Protein 2WZ9 (pdb70)

CATH classification: 3.40.30.10

Structure (mmCIF, N/CA/C/O backbone):
data_2WZ9
#
_entry.id   2WZ9
#
_cell.length_a   42.630
_cell.length_b   52.060
_cell.length_c   58.600
_cell.angle_alpha   90.00
_cell.angle_beta   90.00
_cell.angle_gamma   90.00
#
_symmetry.space_group_name_H-M   'P 21 21 21'
#
loop_
_entity.id
_entity.type
_entity.pdbx_description
1 polymer GLUTAREDOXIN-3
2 water water
#
loop_
_atom_site.group_PDB
_atom_site.id
_atom_site.type_symbol
_atom_site.label_atom_id
_atom_site.label_alt_id
_atom_site.label_comp_id
_atom_site.label_asym_id
_atom_site.label_entity_id
_atom_site.label_seq_id
_atom_site.pdbx_PDB_ins_code
_atom_site.Cartn_x
_atom_site.Cartn_y
_atom_site.Cartn_z
_atom_site.occupancy
_atom_site.B_iso_or_equiv
_atom_site.auth_seq_id
_atom_site.auth_comp_id
_atom_site.auth_asym_id
_atom_site.auth_atom_id
_atom_site.pdbx_PDB_model_num
ATOM 1 N N . ALA A 1 12 ? 34.802 31.697 13.375 1.00 56.68 11 ALA A N 1
ATOM 2 C CA . ALA A 1 12 ? 34.402 31.068 12.086 1.00 56.24 11 ALA A CA 1
ATOM 3 C C . ALA A 1 12 ? 35.464 31.371 11.023 1.00 56.01 11 ALA A C 1
ATOM 4 O O . ALA A 1 12 ? 35.144 31.552 9.834 1.00 50.87 11 ALA A O 1
ATOM 6 N N . ALA A 1 13 ? 36.728 31.402 11.469 1.00 53.52 12 ALA A N 1
ATOM 7 C CA 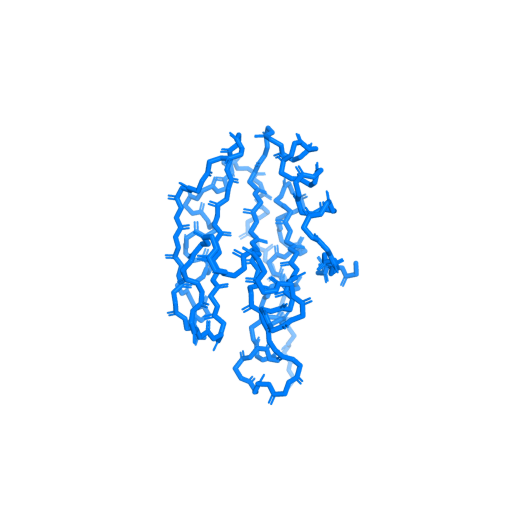. ALA A 1 13 ? 37.820 32.094 10.762 1.00 44.91 12 ALA A CA 1
ATOM 8 C C . ALA A 1 13 ? 37.593 33.601 10.901 1.00 41.90 12 ALA A C 1
ATOM 9 O O . ALA A 1 13 ? 38.447 34.320 11.443 1.00 38.81 12 ALA A O 1
ATOM 11 N N . VAL A 1 14 ? 36.429 34.058 10.420 1.00 31.10 13 VAL A N 1
ATOM 12 C CA . VAL A 1 14 ? 36.057 35.464 10.478 1.00 22.39 13 VAL A CA 1
ATOM 13 C C . VAL A 1 14 ? 34.741 35.720 11.290 1.00 19.23 13 VAL A C 1
ATOM 14 O O . VAL A 1 14 ? 33.652 35.845 10.730 1.00 23.05 13 VAL A O 1
ATOM 18 N N . GLU A 1 15 ? 34.908 35.882 12.603 1.00 20.75 14 GLU A N 1
ATOM 19 C CA . GLU A 1 15 ? 33.780 36.078 13.529 1.00 20.41 14 GLU A CA 1
ATOM 20 C C . GLU A 1 15 ? 33.081 37.388 13.171 1.00 15.69 14 GLU A C 1
ATOM 21 O O . GLU A 1 15 ? 33.718 38.316 12.701 1.00 16.76 14 GLU A O 1
ATOM 24 N N . GLU A 1 16 ? 31.780 37.445 13.411 1.00 13.31 15 GLU A N 1
ATOM 25 C CA . GLU A 1 16 ? 31.014 38.634 13.164 1.00 12.17 15 GLU A CA 1
ATOM 26 C C . GLU A 1 16 ? 30.734 39.331 14.505 1.00 15.66 15 GLU A C 1
ATOM 27 O O . GLU A 1 16 ? 30.409 38.678 15.517 1.00 22.05 15 GLU A O 1
ATOM 33 N N . VAL A 1 17 ? 30.891 40.639 14.505 1.00 12.12 16 VAL A N 1
ATOM 34 C CA . VAL A 1 17 ? 30.625 41.542 15.613 1.00 13.99 16 VAL A CA 1
ATOM 35 C C . VAL A 1 17 ? 29.263 42.183 15.343 1.00 14.86 16 VAL A C 1
ATOM 36 O O . VAL A 1 17 ? 29.087 42.807 14.311 1.00 15.37 16 VAL A O 1
ATOM 40 N N . GLY A 1 18 ? 28.308 42.029 16.257 1.00 19.04 17 GLY A N 1
ATOM 41 C CA . GLY A 1 18 ? 26.926 42.420 15.973 1.00 19.60 17 GLY A CA 1
ATOM 42 C C . GLY A 1 18 ? 26.388 43.670 16.626 1.00 19.65 17 GLY A C 1
ATOM 43 O O . GLY A 1 18 ? 25.216 44.012 16.446 1.00 21.33 17 GLY A O 1
ATOM 44 N N . SER A 1 19 ? 27.204 44.349 17.418 1.00 17.34 18 SER A N 1
ATOM 45 C CA . SER A 1 19 ? 26.747 45.532 18.128 1.00 18.09 18 SER A CA 1
ATOM 46 C C . SER A 1 19 ? 27.921 46.390 18.533 1.00 17.26 18 SER A C 1
ATOM 47 O O . SER A 1 19 ? 29.065 45.909 18.554 1.00 19.09 18 SER A O 1
ATOM 50 N N . ALA A 1 20 ? 27.645 47.656 18.824 1.00 15.44 19 ALA A N 1
ATOM 51 C CA . ALA A 1 20 ? 28.646 48.596 19.343 1.00 15.14 19 ALA A CA 1
ATOM 52 C C . ALA A 1 20 ? 29.253 48.061 20.622 1.00 16.94 19 ALA A C 1
ATOM 53 O O . ALA A 1 20 ? 30.465 48.097 20.826 1.00 16.06 19 ALA A O 1
ATOM 55 N N . GLY A 1 21 ? 28.402 47.519 21.493 1.00 18.50 20 GLY A N 1
ATOM 56 C CA . GLY A 1 21 ? 28.909 46.951 22.734 1.00 18.35 20 GLY A CA 1
ATOM 57 C C . GLY A 1 21 ? 29.917 45.818 22.574 1.00 14.88 20 GLY A C 1
ATOM 58 O O . GLY A 1 21 ? 30.937 45.776 23.266 1.00 19.01 20 GLY A O 1
ATOM 59 N N . GLN A 1 22 ? 29.604 44.880 21.697 1.00 14.88 21 GLN A N 1
ATOM 60 C CA . GLN A 1 22 ? 30.499 43.780 21.381 1.00 16.50 21 GLN A CA 1
ATOM 61 C C . GLN A 1 22 ? 31.784 44.336 20.763 1.00 15.20 21 GLN A C 1
ATOM 62 O O . GLN A 1 22 ? 32.843 43.866 21.079 1.00 17.17 21 GLN A O 1
ATOM 68 N N . PHE A 1 23 ? 31.664 45.369 19.915 1.00 14.44 22 PHE A N 1
ATOM 69 C CA . PHE A 1 23 ? 32.858 45.935 19.286 1.00 11.68 22 PHE A CA 1
ATOM 70 C C . PHE A 1 23 ? 33.776 46.564 20.328 1.00 12.04 22 PHE A C 1
ATOM 71 O O . PHE A 1 23 ? 35.011 46.328 20.315 1.00 17.37 22 PHE A O 1
ATOM 79 N N . GLU A 1 24 ? 33.193 47.339 21.225 1.00 16.02 23 GLU A N 1
ATOM 80 C CA . GLU A 1 24 ? 33.943 47.987 22.299 1.00 19.66 23 GLU A CA 1
ATOM 81 C C . GLU A 1 24 ? 34.675 46.958 23.147 1.00 14.12 23 GLU A C 1
ATOM 82 O O . GLU A 1 24 ? 35.857 47.141 23.506 1.00 15.34 23 GLU A O 1
ATOM 88 N N . GLU A 1 25 ? 33.987 45.870 23.466 1.00 14.91 24 GLU A N 1
ATOM 89 C CA . GLU A 1 25 ? 34.579 44.803 24.275 1.00 19.27 24 GLU A CA 1
ATOM 90 C C . GLU A 1 25 ? 35.713 44.100 23.526 1.00 19.60 24 GLU A C 1
ATOM 91 O O . GLU A 1 25 ? 36.751 43.796 24.104 1.00 16.54 24 GLU A O 1
ATOM 97 N N . LEU A 1 26 ? 35.496 43.852 22.232 1.00 18.42 25 LEU A N 1
ATOM 98 C CA . LEU A 1 26 ? 36.514 43.254 21.399 1.00 15.98 25 LEU A CA 1
ATOM 99 C C . LEU A 1 26 ? 37.810 44.046 21.345 1.00 16.61 25 LEU A C 1
ATOM 100 O O . LEU A 1 26 ? 38.887 43.464 21.445 1.00 17.24 25 LEU A O 1
ATOM 105 N N . LEU A 1 27 ? 37.702 45.354 21.162 1.00 16.77 26 LEU A N 1
ATOM 106 C CA . LEU A 1 27 ? 38.851 46.210 21.118 1.00 14.93 26 LEU A CA 1
ATOM 107 C C . LEU A 1 27 ? 39.642 46.079 22.422 1.00 19.19 26 LEU A C 1
ATOM 108 O O . LEU A 1 27 ? 40.872 46.058 22.408 1.00 16.30 26 LEU A O 1
ATOM 113 N N . ARG A 1 28 ? 38.915 46.031 23.545 1.00 14.82 27 ARG A N 1
ATOM 114 C CA . ARG A 1 28 ? 39.545 45.878 24.864 1.00 20.08 27 ARG A CA 1
ATOM 115 C C . ARG A 1 28 ? 40.206 44.521 24.970 1.00 14.99 27 ARG A C 1
ATOM 116 O O . ARG A 1 28 ? 41.371 44.457 25.397 1.00 19.81 27 ARG A O 1
ATOM 124 N N . LEU A 1 29 ? 39.488 43.449 24.627 1.00 18.41 28 LEU A N 1
ATOM 125 C CA . LEU A 1 29 ? 39.989 42.060 24.730 1.00 21.77 28 LEU A CA 1
ATOM 126 C C . LEU A 1 29 ? 41.250 41.837 23.891 1.00 20.12 28 LEU A C 1
ATOM 127 O O . LEU A 1 29 ? 42.176 41.168 24.325 1.00 20.81 28 LEU A O 1
ATOM 135 N N . LYS A 1 30 ? 41.281 42.449 22.704 1.00 18.69 29 LYS A N 1
ATOM 136 C CA . LYS A 1 30 ? 42.363 42.230 21.741 1.00 20.72 29 LYS A CA 1
ATOM 137 C C . LYS A 1 30 ? 43.422 43.324 21.770 1.00 20.79 29 LYS A C 1
ATOM 138 O O . LYS A 1 30 ? 44.274 43.399 20.886 1.00 20.77 29 LYS A O 1
ATOM 144 N N . ALA A 1 31 ? 43.410 44.166 22.798 1.00 16.33 30 ALA A N 1
ATOM 145 C CA . ALA A 1 31 ? 44.313 45.301 22.871 1.00 16.26 30 ALA A CA 1
ATOM 146 C C . ALA A 1 31 ? 45.787 45.014 2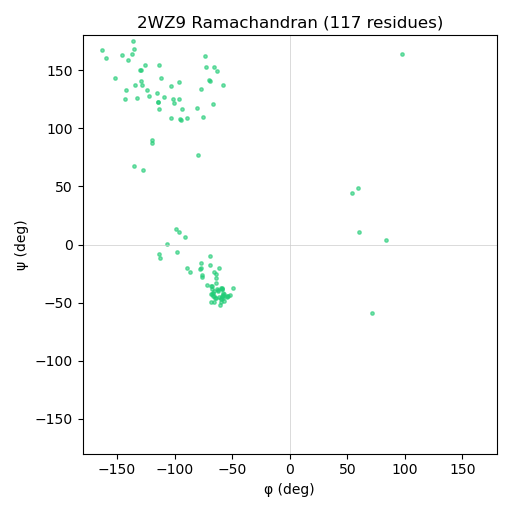2.606 1.00 19.89 30 ALA A C 1
ATOM 147 O O . ALA A 1 31 ? 46.467 45.841 21.999 1.00 21.69 30 ALA A O 1
ATOM 149 N N . LYS A 1 32 ? 46.279 43.859 23.066 1.00 20.77 31 LYS A N 1
ATOM 150 C CA . LYS A 1 32 ? 47.705 43.558 22.998 1.00 25.95 31 LYS A CA 1
ATOM 151 C C . LYS A 1 32 ? 48.114 42.824 21.717 1.00 26.13 31 LYS A C 1
ATOM 152 O O . LYS A 1 32 ? 49.269 42.438 21.539 1.00 28.90 31 LYS A O 1
ATOM 155 N N . SER A 1 33 ? 47.181 42.678 20.783 1.00 18.88 32 SER A N 1
ATOM 156 C CA . SER A 1 33 ? 47.537 42.104 19.496 1.00 19.92 32 SER A CA 1
ATOM 157 C C . SER A 1 33 ? 46.886 42.918 18.353 1.00 15.86 32 SER A C 1
ATOM 158 O O . SER A 1 33 ? 46.152 43.869 18.601 1.00 16.86 32 SER A O 1
ATOM 161 N N . LEU A 1 34 ? 47.213 42.557 17.121 1.00 12.50 33 LEU A N 1
ATOM 162 C CA . LEU A 1 34 ? 46.563 43.164 15.955 1.00 9.00 33 LEU A CA 1
ATOM 163 C C . LEU A 1 34 ? 45.159 42.593 15.732 1.00 9.55 33 LEU A C 1
ATOM 164 O O . LEU A 1 34 ? 44.936 41.386 15.712 1.00 9.98 33 LEU A O 1
ATOM 169 N N . LEU A 1 35 ? 44.233 43.517 15.503 1.00 9.19 34 LEU A N 1
ATOM 170 C CA . LEU A 1 35 ? 42.861 43.237 15.138 1.00 8.62 34 LEU A CA 1
ATOM 171 C C . LEU A 1 35 ? 42.562 43.911 13.804 1.00 8.56 34 LEU A C 1
ATOM 172 O O . LEU A 1 35 ? 42.853 45.082 13.604 1.00 10.09 34 LEU A O 1
ATOM 177 N N . VAL A 1 36 ? 42.041 43.106 12.868 1.00 8.61 35 VAL A N 1
ATOM 178 C CA . VAL A 1 36 ? 41.641 43.562 11.536 1.00 5.84 35 VAL A CA 1
ATOM 179 C C . VAL A 1 36 ? 40.117 43.399 11.432 1.00 6.84 35 VAL A C 1
ATOM 180 O O . VAL A 1 36 ? 39.621 42.274 11.561 1.00 9.02 35 VAL A O 1
ATOM 184 N N . VAL A 1 37 ? 39.425 44.507 11.151 1.00 8.48 36 VAL A N 1
ATOM 185 C CA . VAL A 1 37 ? 37.991 44.556 11.067 1.00 7.60 36 VAL A CA 1
ATOM 186 C C . VAL A 1 37 ? 37.565 44.857 9.631 1.00 7.33 36 VAL A C 1
ATOM 187 O O . VAL A 1 37 ? 37.916 45.874 9.074 1.00 7.62 36 VAL A O 1
ATOM 191 N N . HIS A 1 38 ? 36.856 43.896 9.024 1.00 8.05 37 HIS A N 1
ATOM 192 C CA . HIS A 1 38 ? 36.230 44.061 7.717 1.00 7.58 37 HIS A CA 1
ATOM 193 C C . HIS A 1 38 ? 34.817 44.612 7.950 1.00 5.73 37 HIS A C 1
ATOM 194 O O . HIS A 1 38 ? 33.895 43.881 8.357 1.00 7.37 37 HIS A O 1
ATOM 201 N N . PHE A 1 39 ? 34.627 45.870 7.592 1.00 6.56 38 PHE A N 1
ATOM 202 C CA . PHE A 1 39 ? 33.316 46.474 7.523 1.00 7.29 38 PHE A CA 1
ATOM 203 C C . PHE A 1 39 ? 32.729 46.007 6.177 1.00 7.26 38 PHE A C 1
ATOM 204 O O . PHE A 1 39 ? 33.293 46.301 5.083 1.00 6.68 38 PHE A O 1
ATOM 212 N N . TRP A 1 40 ? 31.627 45.272 6.250 1.00 8.38 39 TRP A N 1
ATOM 213 C CA . TRP A 1 40 ? 31.119 44.500 5.127 1.00 7.05 39 TRP A CA 1
ATOM 214 C C . TRP A 1 40 ? 29.613 44.673 4.973 1.00 6.39 39 TRP A C 1
ATOM 215 O O . TRP A 1 40 ? 28.945 45.240 5.822 1.00 7.49 39 TRP A O 1
ATOM 226 N N . ALA A 1 41 ? 29.122 44.198 3.848 1.00 6.20 40 ALA A N 1
ATOM 227 C CA . ALA A 1 41 ? 27.696 44.044 3.583 1.00 6.49 40 ALA A CA 1
ATOM 228 C C . ALA A 1 41 ? 27.462 42.670 2.978 1.00 5.90 40 ALA A C 1
ATOM 229 O O . ALA A 1 41 ? 28.205 42.252 2.100 1.00 7.59 40 ALA A O 1
ATOM 231 N N . PRO A 1 42 ? 26.413 41.975 3.423 1.00 6.60 41 PRO A N 1
ATOM 232 C CA . PRO A 1 42 ? 26.134 40.652 2.866 1.00 9.00 41 PRO A CA 1
ATOM 233 C C . PRO A 1 42 ? 25.658 40.635 1.451 1.00 8.12 41 PRO A C 1
ATOM 234 O O . PRO A 1 42 ? 25.647 39.552 0.883 1.00 8.99 41 PRO A O 1
ATOM 238 N N . TRP A 1 43 ? 25.336 41.789 0.880 1.00 8.28 42 TRP A N 1
ATOM 239 C CA . TRP A 1 43 ? 24.891 41.903 -0.502 1.00 9.34 42 TRP A CA 1
ATOM 240 C C . TRP A 1 43 ? 26.009 42.302 -1.454 1.00 8.41 42 TRP A C 1
ATOM 241 O O . TRP A 1 43 ? 25.797 42.360 -2.644 1.00 9.45 42 TRP A O 1
ATOM 252 N N . ALA A 1 44 ? 27.204 42.626 -0.924 1.00 6.98 43 ALA A N 1
ATOM 253 C CA . ALA A 1 44 ? 28.299 43.211 -1.718 1.00 5.41 43 ALA A CA 1
ATOM 254 C C . ALA A 1 44 ? 29.214 42.133 -2.224 1.00 6.57 43 ALA A C 1
ATOM 255 O O . ALA A 1 44 ? 29.859 41.428 -1.417 1.00 6.00 43 ALA A O 1
ATOM 257 N N . PRO A 1 45 ? 29.322 41.952 -3.569 1.00 6.52 44 PRO A N 1
ATOM 258 C CA . PRO A 1 45 ? 30.189 40.883 -4.070 1.00 6.29 44 PRO A CA 1
ATOM 259 C C . PRO A 1 45 ? 31.674 41.142 -3.698 1.00 6.89 44 PRO A C 1
ATOM 260 O O . PRO A 1 45 ? 32.437 40.194 -3.519 1.00 6.89 44 PRO A O 1
ATOM 264 N N . GLN A 1 46 ? 32.037 42.411 -3.560 1.00 6.91 45 GLN A N 1
ATOM 265 C CA . GLN A 1 46 ? 33.350 42.821 -3.079 1.00 6.36 45 GLN A CA 1
ATOM 266 C C . GLN A 1 46 ? 33.707 42.127 -1.760 1.00 7.23 45 GLN A C 1
ATOM 267 O O . GLN A 1 46 ? 34.851 41.707 -1.511 1.00 7.45 45 GLN A O 1
ATOM 273 N N . CYS A 1 47 ? 32.725 42.083 -0.869 1.00 6.78 46 CYS A N 1
ATOM 274 C CA . CYS A 1 47 ? 32.918 41.532 0.442 1.00 4.91 46 CYS A CA 1
ATOM 275 C C . CYS A 1 47 ? 32.952 40.040 0.456 1.00 8.00 46 CYS A C 1
ATOM 276 O O . CYS A 1 47 ? 33.574 39.443 1.348 1.00 7.00 46 CYS A O 1
ATOM 279 N N . ALA A 1 48 ? 32.292 39.383 -0.482 1.00 8.31 47 ALA A N 1
ATOM 280 C CA . ALA A 1 48 ? 32.403 37.946 -0.601 1.00 6.62 47 ALA A CA 1
ATOM 281 C C . ALA A 1 48 ? 33.814 37.571 -1.011 1.00 5.94 47 ALA A C 1
ATOM 282 O O . ALA A 1 48 ? 34.425 36.675 -0.410 1.00 8.41 47 ALA A O 1
ATOM 284 N N . GLN A 1 49 ? 34.357 38.298 -1.985 1.00 8.47 48 GLN A N 1
ATOM 285 C CA . GLN A 1 49 ? 35.737 38.108 -2.392 1.00 6.22 48 GLN A CA 1
ATOM 286 C C . GLN A 1 49 ? 36.672 38.298 -1.176 1.00 9.55 48 GLN A C 1
ATOM 287 O O . GLN A 1 49 ? 37.553 37.496 -0.873 1.00 8.87 48 GLN A O 1
ATOM 293 N N . MET A 1 50 ? 36.467 39.385 -0.456 1.00 6.63 49 MET A N 1
ATOM 294 C CA . MET A 1 50 ? 37.433 39.731 0.610 1.00 7.54 49 MET A CA 1
ATOM 295 C C . MET A 1 50 ? 37.303 38.888 1.878 1.00 8.95 49 MET A C 1
ATOM 296 O O . MET A 1 50 ? 38.276 38.710 2.595 1.00 8.05 49 MET A O 1
ATOM 301 N N . ASN A 1 51 ? 36.116 38.352 2.151 1.00 7.33 50 ASN A N 1
ATOM 302 C CA . ASN A 1 51 ? 35.955 37.402 3.238 1.00 8.32 50 ASN A CA 1
ATOM 303 C C . ASN A 1 51 ? 36.729 36.141 2.999 1.00 8.48 50 ASN A C 1
ATOM 304 O O . ASN A 1 51 ? 37.181 35.506 3.955 1.00 9.91 50 ASN A O 1
ATOM 309 N N . GLU A 1 52 ? 36.852 35.741 1.752 1.00 8.44 51 GLU A N 1
ATOM 310 C CA . GLU A 1 52 ? 37.630 34.551 1.418 1.00 10.62 51 GLU A CA 1
ATOM 311 C C . GLU A 1 52 ? 39.104 34.853 1.689 1.00 11.19 51 GLU A C 1
ATOM 312 O O . GLU A 1 52 ? 39.808 34.037 2.234 1.00 10.38 51 GLU A O 1
ATOM 322 N N . VAL A 1 53 ? 39.566 36.041 1.303 1.00 9.40 52 VAL A N 1
ATOM 323 C CA . VAL A 1 53 ? 40.932 36.489 1.603 1.00 10.34 52 VAL A CA 1
ATOM 324 C C . VAL A 1 53 ? 41.184 36.538 3.109 1.00 13.76 52 VAL A C 1
ATOM 325 O O . VAL A 1 53 ? 42.201 36.050 3.601 1.00 11.78 52 VAL A O 1
ATOM 329 N N . MET A 1 54 ? 40.246 37.118 3.859 1.00 10.11 53 MET A N 1
ATOM 330 C CA . MET A 1 54 ? 40.362 37.209 5.304 1.00 11.40 53 MET A CA 1
ATOM 331 C C . MET A 1 54 ? 40.452 35.824 5.928 1.00 9.27 53 MET A C 1
ATOM 332 O O . MET A 1 54 ? 41.214 35.632 6.874 1.00 10.00 53 MET A O 1
ATOM 339 N N . ALA A 1 55 ? 39.719 34.844 5.393 1.00 7.51 54 ALA A N 1
ATOM 340 C CA . ALA A 1 55 ? 39.755 33.482 5.980 1.00 8.80 54 ALA A CA 1
ATOM 341 C C . ALA A 1 55 ? 41.130 32.837 5.771 1.00 11.56 54 ALA A C 1
ATOM 342 O O . ALA A 1 55 ? 41.658 32.172 6.662 1.00 10.53 54 ALA A O 1
ATOM 344 N N . GLU A 1 56 ? 41.728 33.066 4.604 1.00 8.85 55 GLU A N 1
ATOM 345 C CA . GLU A 1 56 ? 43.074 32.533 4.311 1.00 12.04 55 GLU A CA 1
ATOM 346 C C . GLU A 1 56 ? 44.091 33.223 5.201 1.00 13.02 55 GLU A C 1
ATOM 347 O O . GLU A 1 56 ? 44.985 32.582 5.757 1.00 11.34 55 GLU A O 1
ATOM 353 N N . LEU A 1 57 ? 43.972 34.535 5.359 1.00 11.18 56 LEU A N 1
ATOM 354 C CA . LEU A 1 57 ? 44.884 35.282 6.280 1.00 12.71 56 LEU A CA 1
ATOM 355 C C . LEU A 1 57 ? 44.788 34.756 7.687 1.00 14.68 56 LEU A C 1
ATOM 356 O O . LEU A 1 57 ? 45.798 34.670 8.409 1.00 13.10 56 LEU A O 1
ATOM 361 N N . ALA A 1 58 ? 43.556 34.532 8.121 1.00 11.11 57 ALA A N 1
ATOM 362 C CA . ALA A 1 58 ? 43.301 34.090 9.472 1.00 12.47 57 ALA A CA 1
ATOM 363 C C . ALA A 1 58 ? 44.011 32.781 9.758 1.00 9.18 57 ALA A C 1
ATOM 364 O O . ALA A 1 58 ? 44.526 32.617 10.862 1.00 13.06 57 ALA A O 1
ATOM 366 N N . LYS A 1 59 ? 44.069 31.887 8.779 1.00 9.11 58 LYS A N 1
ATOM 367 C CA . LYS A 1 59 ? 44.767 30.610 8.977 1.00 10.42 58 LYS A CA 1
ATOM 368 C C . LYS A 1 59 ? 46.297 30.794 9.033 1.00 9.65 58 LYS A C 1
ATOM 369 O O . LYS A 1 59 ? 47.007 30.092 9.776 1.00 11.68 58 LYS A O 1
ATOM 380 N N . GLU A 1 60 ? 46.818 31.735 8.249 1.00 7.78 59 GLU A N 1
ATOM 381 C CA . GLU A 1 60 ? 48.243 31.974 8.193 1.00 6.69 59 GLU A CA 1
ATOM 382 C C . GLU A 1 60 ? 48.751 32.772 9.380 1.00 6.61 59 GLU A C 1
ATOM 383 O O . GLU A 1 60 ? 49.937 32.657 9.737 1.00 8.59 59 GLU A O 1
ATOM 389 N N . LEU A 1 61 ? 47.856 33.495 10.045 1.00 9.19 60 LEU A N 1
ATOM 390 C CA . LEU A 1 61 ? 48.218 34.421 11.127 1.00 9.88 60 LEU A CA 1
ATOM 391 C C . LEU A 1 61 ? 47.289 34.292 12.325 1.00 9.99 60 LEU A C 1
ATOM 392 O O . LEU A 1 61 ? 46.544 35.225 12.629 1.00 11.27 60 LEU A O 1
ATOM 397 N N . PRO A 1 62 ? 47.353 33.143 13.027 1.00 8.99 61 PRO A N 1
ATOM 398 C CA . PRO A 1 62 ? 46.490 32.967 14.197 1.00 10.53 61 PRO A CA 1
ATOM 399 C C . PRO A 1 62 ? 46.740 33.973 15.311 1.00 8.79 61 PRO A C 1
ATOM 400 O O . PRO A 1 62 ? 45.853 34.182 16.179 1.00 12.68 61 PRO A O 1
ATOM 404 N N . GLN A 1 63 ? 47.911 34.615 15.347 1.00 8.07 62 GLN A N 1
ATOM 405 C CA . GLN A 1 63 ? 48.144 35.697 16.331 1.00 8.54 62 GLN A CA 1
ATOM 406 C C . GLN A 1 63 ?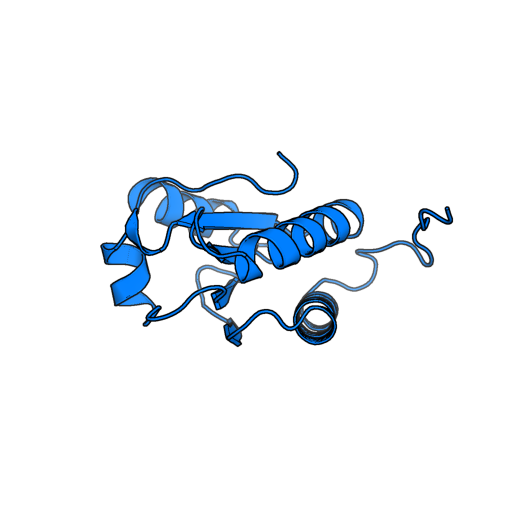 47.233 36.921 16.153 1.00 10.86 62 GLN A C 1
ATOM 407 O O . GLN A 1 63 ? 47.061 37.719 17.085 1.00 12.86 62 GLN A O 1
ATOM 413 N N . VAL A 1 64 ? 46.770 37.114 14.924 1.00 11.00 63 VAL A N 1
ATOM 414 C CA . VAL A 1 64 ? 45.997 38.276 14.504 1.00 8.54 63 VAL A CA 1
ATOM 415 C C . VAL A 1 64 ? 44.524 37.884 14.576 1.00 8.83 63 VAL A C 1
ATOM 416 O O . VAL A 1 64 ? 44.156 36.781 14.217 1.00 11.26 63 VAL A O 1
ATOM 420 N N . SER A 1 65 ? 43.682 38.796 15.044 1.00 9.38 64 SER A N 1
ATOM 421 C CA . SER A 1 65 ? 42.230 38.616 15.039 1.00 8.73 64 SER A CA 1
ATOM 422 C C . SER A 1 65 ? 41.586 39.265 13.826 1.00 7.03 64 SER A C 1
ATOM 423 O O . SER A 1 65 ? 41.819 40.431 13.534 1.00 11.23 64 SER A O 1
ATOM 428 N N . PHE A 1 66 ? 40.837 38.453 13.094 1.00 10.66 65 PHE A N 1
ATOM 429 C CA . PHE A 1 66 ? 40.105 38.889 11.908 1.00 11.22 65 PHE A CA 1
ATOM 430 C C . PHE A 1 66 ? 38.634 38.771 12.195 1.00 12.92 65 PHE A C 1
ATOM 431 O O . PHE A 1 66 ? 38.171 37.688 12.548 1.00 13.01 65 PHE A O 1
ATOM 439 N N . VAL A 1 67 ? 37.906 39.881 12.066 1.00 9.71 66 VAL A N 1
ATOM 440 C CA . VAL A 1 67 ? 36.483 39.886 12.351 1.00 7.86 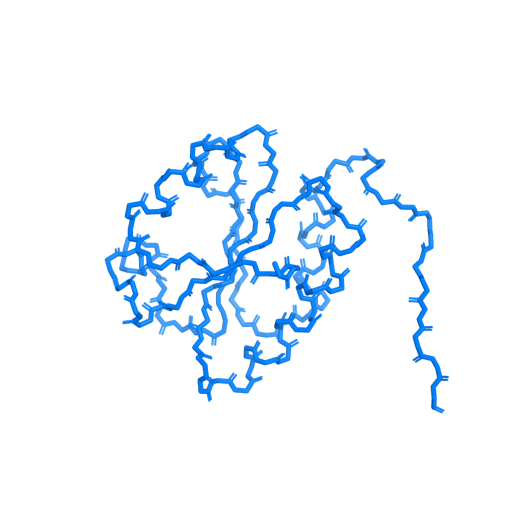66 VAL A CA 1
ATOM 441 C C . VAL A 1 67 ? 35.776 40.689 11.254 1.00 10.92 66 VAL A C 1
ATOM 442 O O . VAL A 1 67 ? 36.409 41.428 10.500 1.00 10.56 66 VAL A O 1
ATOM 446 N N . LYS A 1 68 ? 34.468 40.523 11.160 1.00 9.63 67 LYS A N 1
ATOM 447 C CA . LYS A 1 68 ? 33.664 41.368 10.288 1.00 7.16 67 LYS A CA 1
ATOM 448 C C . LYS A 1 68 ? 32.532 42.018 11.056 1.00 10.53 67 LYS A C 1
ATOM 449 O O . LYS A 1 68 ? 32.067 41.531 12.086 1.00 10.31 67 LYS A O 1
ATOM 455 N N . LEU A 1 69 ? 32.109 43.149 10.542 1.00 8.96 68 LEU A N 1
ATOM 456 C CA . LEU A 1 69 ? 31.100 43.963 11.171 1.00 5.67 68 LEU A CA 1
ATOM 457 C C . LEU A 1 69 ? 30.284 44.534 10.017 1.00 7.09 68 LEU A C 1
ATOM 458 O O . LEU A 1 69 ? 30.817 45.218 9.114 1.00 8.36 68 LEU A O 1
ATOM 463 N N . GLU A 1 70 ? 28.978 44.313 10.082 1.00 7.81 69 GLU A N 1
ATOM 464 C CA . GLU A 1 70 ? 28.086 44.754 9.038 1.00 8.60 69 GLU A CA 1
ATOM 465 C C . GLU A 1 70 ? 27.885 46.250 9.160 1.00 9.15 69 GLU A C 1
ATOM 466 O O . GLU A 1 70 ? 27.225 46.720 10.101 1.00 9.49 69 GLU A O 1
ATOM 472 N N . ALA A 1 71 ? 28.429 47.015 8.210 1.00 8.62 70 ALA A N 1
ATOM 473 C CA . ALA A 1 71 ? 28.435 48.480 8.301 1.00 6.75 70 ALA A CA 1
ATOM 474 C C . ALA A 1 71 ? 27.039 49.034 8.514 1.00 9.82 70 ALA A C 1
ATOM 475 O O . ALA A 1 71 ? 26.827 49.899 9.343 1.00 9.63 70 ALA A O 1
ATOM 477 N N . GLU A 1 72 ? 26.079 48.511 7.766 1.00 7.79 71 GLU A N 1
ATOM 478 C CA . GLU A 1 72 ? 24.675 49.020 7.861 1.00 8.64 71 GLU A CA 1
ATOM 479 C C . GLU A 1 72 ? 23.945 48.524 9.084 1.00 12.21 71 GLU A C 1
ATOM 480 O O . GLU A 1 72 ? 22.914 49.107 9.483 1.00 14.34 71 GLU A O 1
ATOM 486 N N . GLY A 1 73 ? 24.439 47.436 9.657 1.00 10.91 72 GLY A N 1
ATOM 487 C CA . GLY A 1 73 ? 23.810 46.786 10.816 1.00 13.31 72 GLY A CA 1
ATOM 488 C C . GLY A 1 73 ? 24.252 47.378 12.152 1.00 11.86 72 GLY A C 1
ATOM 489 O O . GLY A 1 73 ? 23.524 47.234 13.145 1.00 13.28 72 GLY A O 1
ATOM 490 N N . VAL A 1 74 ? 25.436 48.007 12.177 1.00 11.57 73 VAL A N 1
ATOM 491 C CA . VAL A 1 74 ? 25.975 48.677 13.368 1.00 10.91 73 VAL A CA 1
ATOM 492 C C . VAL A 1 74 ? 26.354 50.116 12.976 1.00 12.56 73 VAL A C 1
ATOM 493 O O . VAL A 1 74 ? 27.516 50.500 12.971 1.00 11.37 73 VAL A O 1
ATOM 497 N N . PRO A 1 75 ? 25.359 50.913 12.601 1.00 11.20 74 PRO A N 1
ATOM 498 C CA . PRO A 1 75 ? 25.657 52.184 11.969 1.00 10.52 74 PRO A CA 1
ATOM 499 C C . PRO A 1 75 ? 26.369 53.195 12.900 1.00 10.38 74 PRO A C 1
ATOM 500 O O . PRO A 1 75 ? 27.074 54.076 12.391 1.00 12.41 74 PRO A O 1
ATOM 504 N N . GLU A 1 76 ? 26.203 53.047 14.217 1.00 14.08 75 GLU A N 1
ATOM 505 C CA . GLU A 1 76 ? 26.894 53.984 15.111 1.00 15.23 75 GLU A CA 1
ATOM 506 C C . GLU A 1 76 ? 28.415 53.793 15.069 1.00 10.53 75 GLU A C 1
ATOM 507 O O . GLU A 1 76 ? 29.183 54.774 15.157 1.00 11.08 75 GLU A O 1
ATOM 517 N N . VAL A 1 77 ? 28.845 52.547 14.921 1.00 11.62 76 VAL A N 1
ATOM 518 C CA . VAL A 1 77 ? 30.260 52.234 14.744 1.00 10.19 76 VAL A CA 1
ATOM 519 C C . VAL A 1 77 ? 30.746 52.754 13.375 1.00 8.82 76 VAL A C 1
ATOM 520 O O . VAL A 1 77 ? 31.785 53.427 13.264 1.00 9.73 76 VAL A O 1
ATOM 524 N N . SER A 1 78 ? 29.994 52.442 12.303 1.00 8.03 77 SER A N 1
ATOM 525 C CA . SER A 1 78 ? 30.320 52.955 10.977 1.00 9.50 77 SER A CA 1
ATOM 526 C C . SER A 1 78 ? 30.454 54.475 10.970 1.00 8.02 77 SER A C 1
ATOM 527 O O . SER A 1 78 ? 31.374 54.993 10.392 1.00 9.26 77 SER A O 1
ATOM 530 N N . GLU A 1 79 ? 29.525 55.184 11.632 1.00 8.47 78 GLU A N 1
ATOM 531 C CA . GLU A 1 79 ? 29.564 56.624 11.632 1.00 12.31 78 GLU A CA 1
ATOM 532 C C . GLU A 1 79 ? 30.817 57.153 12.366 1.00 7.77 78 GLU A C 1
ATOM 533 O O . GLU A 1 79 ? 31.495 58.056 11.849 1.00 8.61 78 GLU A O 1
ATOM 543 N N . LYS A 1 80 ? 31.102 56.555 13.510 1.00 9.23 79 LYS A N 1
ATOM 544 C CA . LYS A 1 80 ? 32.292 56.933 14.295 1.00 8.54 79 LYS A CA 1
ATOM 545 C C . LYS A 1 80 ? 33.527 56.848 13.433 1.00 11.06 79 LYS A C 1
ATOM 546 O O . LYS A 1 80 ? 34.390 57.732 13.459 1.00 9.81 79 LYS A O 1
ATOM 552 N N . TYR A 1 81 ? 33.639 55.755 12.681 1.00 7.82 80 TYR A N 1
ATOM 553 C CA . TYR A 1 81 ? 34.858 55.502 11.940 1.00 8.10 80 TYR A CA 1
ATOM 554 C C . TYR A 1 81 ? 34.825 55.948 10.472 1.00 9.55 80 TYR A C 1
ATOM 555 O O . TYR A 1 81 ? 35.741 55.608 9.699 1.00 10.92 80 TYR A O 1
ATOM 564 N N . GLU A 1 82 ? 33.809 56.707 10.082 1.00 8.96 81 GLU A N 1
ATOM 565 C CA . GLU A 1 82 ? 33.731 57.258 8.763 1.00 10.53 81 GLU A CA 1
ATOM 566 C C . GLU A 1 82 ? 33.737 56.157 7.704 1.00 8.21 81 GLU A C 1
ATOM 567 O O . GLU A 1 82 ? 34.516 56.194 6.739 1.00 11.10 81 GLU A O 1
ATOM 573 N N . ILE A 1 83 ? 32.894 55.159 7.926 1.00 8.89 82 ILE A N 1
ATOM 574 C CA . ILE A 1 83 ? 32.671 54.061 6.985 1.00 7.78 82 ILE A CA 1
ATOM 575 C C . ILE A 1 83 ? 31.450 54.443 6.133 1.00 11.56 82 ILE A C 1
ATOM 576 O O . ILE A 1 83 ? 30.305 54.437 6.610 1.00 10.93 82 ILE A O 1
ATOM 581 N N . SER A 1 84 ? 31.717 54.794 4.888 1.00 10.66 83 SER A N 1
ATOM 582 C CA . SER A 1 84 ? 30.663 55.139 3.933 1.00 13.72 83 SER A CA 1
ATOM 583 C C . SER A 1 84 ? 30.559 54.135 2.779 1.00 9.82 83 SER A C 1
ATOM 584 O O . SER A 1 84 ? 29.613 54.222 1.963 1.00 11.04 83 SER A O 1
ATOM 587 N N . SER A 1 85 ? 31.508 53.209 2.693 1.00 9.42 84 SER A N 1
ATOM 588 C CA . SER A 1 85 ? 31.515 52.142 1.666 1.00 8.83 84 SER A CA 1
ATOM 589 C C . SER A 1 85 ? 32.102 50.874 2.228 1.00 7.47 84 SER A C 1
ATOM 590 O O . SER A 1 85 ? 32.808 50.919 3.224 1.00 8.43 84 SER A O 1
ATOM 594 N N . VAL A 1 86 ? 31.843 49.763 1.537 1.00 7.75 85 VAL A N 1
ATOM 595 C CA . VAL A 1 86 ? 32.374 48.478 1.891 1.00 6.52 85 VAL A CA 1
ATOM 596 C C . VAL A 1 86 ? 33.020 47.842 0.663 1.00 11.09 85 VAL A C 1
ATOM 597 O O . VAL A 1 86 ? 32.630 48.139 -0.463 1.00 11.15 85 VAL A O 1
ATOM 601 N N . PRO A 1 87 ? 34.040 47.005 0.871 1.00 8.47 86 PRO A N 1
ATOM 602 C CA . PRO A 1 87 ? 34.747 46.745 2.136 1.00 6.89 86 PRO A CA 1
ATOM 603 C C . PRO A 1 87 ? 35.598 47.937 2.566 1.00 8.18 86 PRO A C 1
ATOM 604 O O . PRO A 1 87 ? 36.199 48.625 1.717 1.00 7.43 86 PRO A O 1
ATOM 608 N N . THR A 1 88 ? 35.611 48.180 3.865 1.00 7.54 87 THR A N 1
ATOM 609 C CA . THR A 1 88 ? 36.635 48.992 4.514 1.00 5.32 87 THR A CA 1
ATOM 610 C C . THR A 1 88 ? 37.248 48.119 5.607 1.00 5.17 87 THR A C 1
ATOM 611 O O . THR A 1 88 ? 36.536 47.509 6.397 1.00 6.79 87 THR A O 1
ATOM 615 N N . PHE A 1 89 ? 38.578 48.106 5.649 1.00 6.72 88 PHE A N 1
ATOM 616 C CA . PHE A 1 89 ? 39.318 47.397 6.682 1.00 5.14 88 PHE A CA 1
ATOM 617 C C . PHE A 1 89 ? 39.971 48.411 7.610 1.00 6.53 88 PHE A C 1
ATOM 618 O O . PHE A 1 89 ? 40.734 49.242 7.140 1.00 7.12 88 PHE A O 1
ATOM 626 N N . LEU A 1 90 ? 39.710 48.250 8.909 1.00 7.53 89 LEU A N 1
ATOM 627 C CA . LEU A 1 90 ? 40.422 48.996 9.940 1.00 5.72 89 LEU A CA 1
ATOM 628 C C . LEU A 1 90 ? 41.293 48.070 10.745 1.00 8.30 89 LEU A C 1
ATOM 629 O O . LEU A 1 90 ? 40.960 46.929 11.018 1.00 7.22 89 LEU A O 1
ATOM 634 N N . PHE A 1 91 ? 42.463 48.610 11.115 1.00 6.61 90 PHE A N 1
ATOM 635 C CA . PHE A 1 91 ? 43.491 47.886 11.829 1.00 6.42 90 PHE A CA 1
ATOM 636 C C . PHE A 1 91 ? 43.651 48.539 13.198 1.00 6.80 90 PHE A C 1
ATOM 637 O O . PHE A 1 91 ? 43.820 49.748 13.245 1.00 8.66 90 PHE A O 1
ATOM 645 N N . PHE A 1 92 ? 43.631 47.726 14.258 1.00 9.29 91 PHE A N 1
ATOM 646 C CA . PHE A 1 92 ? 43.661 48.241 15.634 1.00 9.76 91 PHE A CA 1
ATOM 647 C C . PHE A 1 92 ? 44.744 47.543 16.449 1.00 11.50 91 PHE A C 1
ATOM 648 O O . PHE A 1 92 ? 44.967 46.346 16.344 1.00 10.33 91 PHE A O 1
ATOM 656 N N . LYS A 1 93 ? 45.407 48.334 17.284 1.00 12.78 92 LYS A N 1
ATOM 657 C CA . LYS A 1 93 ? 46.258 47.827 18.356 1.00 14.78 92 LYS A CA 1
ATOM 658 C C . LYS A 1 93 ? 46.035 48.790 19.528 1.00 13.54 92 LYS A C 1
ATOM 659 O O . LYS A 1 93 ? 45.961 49.974 19.311 1.00 16.14 92 LYS A O 1
ATOM 665 N N . ASN A 1 94 ? 45.817 48.234 20.724 1.00 17.92 93 ASN A N 1
ATOM 666 C CA . ASN A 1 94 ? 45.551 49.032 21.943 1.00 21.01 93 ASN A CA 1
ATOM 667 C C . ASN A 1 94 ? 44.382 50.014 21.789 1.00 26.53 93 ASN A C 1
ATOM 668 O O . ASN A 1 94 ? 44.474 51.184 22.197 1.00 22.04 93 ASN A O 1
ATOM 677 N N . SER A 1 95 ? 43.285 49.529 21.191 1.00 20.10 94 SER A N 1
ATOM 678 C CA . SER A 1 95 ? 42.074 50.310 20.920 1.00 19.20 94 SER A CA 1
ATOM 679 C C . SER A 1 95 ? 42.235 51.538 20.011 1.00 14.98 94 SER A C 1
ATOM 680 O O . SER A 1 95 ? 41.283 52.301 19.813 1.00 21.42 94 SER A O 1
ATOM 683 N N . GLN A 1 96 ? 43.406 51.661 19.367 1.00 15.16 95 GLN A N 1
ATOM 684 C CA A GLN A 1 96 ? 43.694 52.739 18.441 0.70 13.93 95 GLN A CA 1
ATOM 685 C CA B GLN A 1 96 ? 43.660 52.745 18.431 0.30 14.57 95 GLN A CA 1
ATOM 686 C C . GLN A 1 96 ? 43.681 52.218 16.998 1.00 12.60 95 GLN A C 1
ATOM 687 O O . GLN A 1 96 ? 44.296 51.169 16.714 1.00 13.62 95 GLN A O 1
ATOM 698 N N . LYS A 1 97 ? 43.038 52.957 16.109 1.00 16.65 96 LYS A N 1
ATOM 699 C CA . LYS A 1 97 ? 43.145 52.720 14.678 1.00 13.50 96 LYS A CA 1
ATOM 700 C C . LYS A 1 97 ? 44.568 53.039 14.226 1.00 14.77 96 LYS A C 1
ATOM 701 O O . LYS A 1 97 ? 45.060 54.156 14.386 1.00 16.50 96 LYS A O 1
ATOM 707 N N . ILE A 1 98 ? 45.248 52.052 13.657 1.00 11.57 97 ILE A N 1
ATOM 708 C CA . ILE A 1 98 ? 46.616 52.274 13.180 1.00 12.74 97 ILE A CA 1
ATOM 709 C C . ILE A 1 98 ? 46.765 52.201 11.644 1.00 13.97 97 ILE A C 1
ATOM 710 O O . ILE A 1 98 ? 47.803 52.566 11.098 1.00 13.86 97 ILE A O 1
ATOM 715 N N . ASP A 1 99 ? 45.728 51.723 10.946 1.00 9.95 98 ASP A N 1
ATOM 716 C CA . ASP A 1 99 ? 45.780 51.684 9.514 1.00 10.25 98 ASP A CA 1
ATOM 717 C C . ASP A 1 99 ? 44.356 51.515 8.990 1.00 10.16 98 ASP A C 1
ATOM 718 O O . ASP A 1 99 ? 43.439 51.239 9.755 1.00 9.15 98 ASP A O 1
ATOM 723 N N . ARG A 1 100 ? 44.205 51.731 7.691 1.00 11.32 99 ARG A N 1
ATOM 724 C CA . ARG A 1 100 ? 42.931 51.627 7.002 1.00 7.98 99 ARG A CA 1
ATOM 725 C C . ARG A 1 100 ? 43.188 51.238 5.554 1.00 7.13 99 ARG A C 1
ATOM 726 O O . ARG A 1 100 ? 44.118 51.732 4.916 1.00 10.07 99 ARG A O 1
ATOM 734 N N . LEU A 1 101 ? 42.309 50.408 5.001 1.00 8.39 100 LEU A N 1
ATOM 735 C CA . LEU A 1 101 ? 42.266 50.105 3.576 1.00 8.77 100 LEU A CA 1
ATOM 736 C C . LEU A 1 101 ? 40.838 50.210 3.095 1.00 8.69 100 LEU A C 1
ATOM 737 O O . LEU A 1 101 ? 39.965 49.558 3.646 1.00 8.81 100 LEU A O 1
ATOM 742 N N . ASP A 1 102 ? 40.617 51.001 2.054 1.00 9.33 101 ASP A N 1
ATOM 743 C CA . ASP A 1 102 ? 39.325 51.115 1.376 1.00 9.87 101 ASP A CA 1
ATOM 744 C C . ASP A 1 102 ? 39.327 50.311 0.082 1.00 9.52 101 ASP A C 1
ATOM 745 O O . ASP A 1 102 ? 40.206 50.495 -0.782 1.00 9.73 101 ASP A O 1
ATOM 750 N N . GLY A 1 103 ? 38.350 49.431 -0.027 1.00 8.40 102 GLY A N 1
ATOM 751 C CA . GLY A 1 103 ? 38.116 48.641 -1.229 1.00 9.98 102 GLY A CA 1
ATOM 752 C C . GLY A 1 103 ? 38.672 47.237 -1.272 1.00 8.05 102 GLY A C 1
ATOM 753 O O . GLY A 1 103 ? 39.537 46.841 -0.452 1.00 7.73 102 GLY A O 1
ATOM 754 N N . ALA A 1 104 ? 38.159 46.455 -2.215 1.00 8.81 103 ALA A N 1
ATOM 755 C CA . ALA A 1 104 ? 38.508 45.036 -2.366 1.00 8.02 103 ALA A CA 1
ATOM 756 C C . ALA A 1 104 ? 39.844 44.898 -3.093 1.00 9.76 103 ALA A C 1
ATOM 757 O O . ALA A 1 104 ? 39.907 44.597 -4.294 1.00 12.51 103 ALA A O 1
ATOM 759 N N . HIS A 1 105 ? 40.902 45.136 -2.350 1.00 7.73 104 HIS A N 1
ATOM 760 C CA . HIS A 1 105 ? 42.267 45.091 -2.880 1.00 8.46 104 HIS A CA 1
ATOM 761 C C . HIS A 1 105 ? 42.989 44.001 -2.068 1.00 6.98 104 HIS A C 1
ATOM 762 O O . HIS A 1 105 ? 43.639 44.270 -1.060 1.00 9.39 104 HIS A O 1
ATOM 769 N N . ALA A 1 106 ? 42.928 42.774 -2.557 1.00 7.90 105 ALA A N 1
ATOM 770 C CA . ALA A 1 106 ? 43.480 41.651 -1.809 1.00 8.30 105 ALA A CA 1
ATOM 771 C C . ALA A 1 106 ? 44.976 41.741 -1.513 1.00 8.43 105 ALA A C 1
ATOM 772 O O . ALA A 1 106 ? 45.409 41.623 -0.361 1.00 8.68 105 ALA A O 1
ATOM 774 N N . PRO A 1 107 ? 45.802 41.969 -2.544 1.00 9.64 106 PRO A N 1
ATOM 775 C CA . PRO A 1 107 ? 47.235 42.037 -2.213 1.00 8.95 106 PRO A CA 1
ATOM 776 C C . PRO A 1 107 ? 47.579 43.127 -1.196 1.00 7.34 106 PRO A C 1
ATOM 777 O O . PRO A 1 107 ? 48.488 42.960 -0.378 1.00 7.99 106 PRO A O 1
ATOM 781 N N . GLU A 1 108 ? 46.915 44.270 -1.298 1.00 6.77 107 GLU A N 1
ATOM 782 C CA . GLU A 1 108 ? 47.174 45.368 -0.389 1.00 8.34 107 GLU A CA 1
ATOM 783 C C . GLU A 1 108 ? 46.717 45.073 1.038 1.00 9.52 107 GLU A C 1
ATOM 784 O O . GLU A 1 108 ? 47.372 45.469 1.996 1.00 8.48 107 GLU A O 1
ATOM 794 N N . LEU A 1 109 ? 45.613 44.361 1.189 1.00 8.30 108 LEU A N 1
ATOM 795 C CA . LEU A 1 109 ? 45.152 43.956 2.518 1.00 7.45 108 LEU A CA 1
ATOM 796 C C . LEU A 1 109 ? 46.246 43.109 3.136 1.00 8.40 108 LEU A C 1
ATOM 797 O O . LEU A 1 109 ? 46.678 43.335 4.266 1.00 7.89 108 LEU A O 1
ATOM 802 N N . THR A 1 110 ? 46.703 42.142 2.359 1.00 7.86 109 THR A N 1
ATOM 803 C CA . THR A 1 110 ? 47.703 41.219 2.848 1.00 7.41 109 THR A CA 1
ATOM 804 C C . THR A 1 110 ? 49.021 41.928 3.179 1.00 8.67 109 THR A C 1
ATOM 805 O O . THR A 1 110 ? 49.661 41.592 4.196 1.00 9.60 109 THR A O 1
ATOM 809 N N . LYS A 1 111 ? 49.403 42.914 2.371 1.00 8.31 110 LYS A N 1
ATOM 810 C CA . LYS A 1 111 ? 50.616 43.671 2.614 1.00 7.63 110 LYS A CA 1
ATOM 811 C C . LYS A 1 111 ? 50.503 44.425 3.912 1.00 9.04 110 LYS A C 1
ATOM 812 O O . LYS A 1 111 ? 51.441 44.417 4.715 1.00 9.69 110 LYS A O 1
ATOM 818 N N . LYS A 1 112 ? 49.378 45.093 4.136 1.00 8.73 111 LYS A N 1
ATOM 819 C CA . LYS A 1 112 ? 49.231 45.867 5.390 1.00 7.97 111 LYS A CA 1
ATOM 820 C C . LYS A 1 112 ? 49.218 44.898 6.588 1.00 8.61 111 LYS A C 1
ATOM 821 O O . LYS A 1 112 ? 49.822 45.171 7.620 1.00 10.18 111 LYS A O 1
ATOM 827 N N . VAL A 1 113 ? 48.557 43.758 6.450 1.00 8.58 112 VAL A N 1
ATOM 828 C CA . VAL A 1 113 ? 48.528 42.786 7.549 1.00 7.13 112 VAL A CA 1
ATOM 829 C C . VAL A 1 113 ? 49.938 42.294 7.879 1.00 12.12 112 VAL A C 1
ATOM 830 O O . VAL A 1 113 ? 50.364 42.272 9.056 1.00 10.19 112 VAL A O 1
ATOM 834 N N . GLN A 1 114 ? 50.705 41.974 6.841 1.00 9.42 113 GLN A N 1
ATOM 835 C CA . GLN A 1 114 ? 52.081 41.525 7.056 1.00 8.85 113 GLN A CA 1
ATOM 836 C C . GLN A 1 114 ? 52.961 42.579 7.725 1.00 12.64 113 GLN A C 1
ATOM 837 O O . GLN A 1 114 ? 53.767 42.258 8.589 1.00 17.02 113 GLN A O 1
ATOM 843 N N . ARG A 1 115 ? 52.807 43.821 7.333 1.00 11.39 114 ARG A N 1
ATOM 844 C CA . ARG A 1 115 ? 53.540 44.957 7.897 1.00 14.44 114 ARG A CA 1
ATOM 845 C C . ARG A 1 115 ? 53.281 45.043 9.418 1.00 12.66 114 ARG A C 1
ATOM 846 O O . ARG A 1 115 ? 54.207 45.242 10.219 1.00 16.30 114 ARG A O 1
ATOM 860 N N . HIS A 1 116 ? 52.031 44.889 9.830 1.00 9.70 115 HIS A N 1
ATOM 861 C CA . HIS A 1 116 ? 51.628 45.092 11.236 1.00 11.36 115 HIS A CA 1
ATOM 862 C C . HIS A 1 116 ? 51.723 43.861 12.124 1.00 13.88 115 HIS A C 1
ATOM 863 O O . HIS A 1 116 ? 51.795 43.968 13.344 1.00 17.20 115 HIS A O 1
ATOM 870 N N . ALA A 1 117 ? 51.736 42.696 11.515 1.00 11.39 116 ALA A N 1
ATOM 871 C CA . ALA A 1 117 ? 51.817 41.437 12.255 1.00 14.83 116 ALA A CA 1
ATOM 872 C C . ALA A 1 117 ? 53.222 41.297 12.783 1.00 18.34 116 ALA A C 1
ATOM 873 O O . ALA A 1 117 ? 54.170 41.824 12.238 1.00 16.91 116 ALA A O 1
ATOM 875 N N . SER A 1 118 ? 53.351 40.576 13.877 1.00 15.41 117 SER A N 1
ATOM 876 C CA . SER A 1 118 ? 54.667 40.333 14.418 1.00 17.35 117 SER A CA 1
ATOM 877 C C . SER A 1 118 ? 55.561 39.488 13.539 1.00 21.27 117 SER A C 1
ATOM 878 O O . SER A 1 118 ? 55.125 38.599 12.801 1.00 17.83 117 SER A O 1
ATOM 881 N N . SER A 1 119 ? 56.861 39.711 13.688 1.00 23.15 118 SER A N 1
ATOM 882 C CA . SER A 1 119 ? 57.848 38.784 13.131 1.00 26.55 118 SER A CA 1
ATOM 883 C C . SER A 1 119 ? 57.608 37.388 13.720 1.00 24.83 118 SER A C 1
ATOM 884 O O . SER A 1 119 ? 57.331 37.260 14.924 1.00 22.48 118 SER A O 1
ATOM 887 N N . GLY A 1 120 ? 57.683 36.353 12.877 1.00 15.82 119 GLY A N 1
ATOM 888 C CA . GLY A 1 120 ? 57.480 34.960 13.334 1.00 17.71 119 GLY A CA 1
ATOM 889 C C . GLY A 1 120 ? 56.023 34.510 13.427 1.00 13.24 119 GLY A C 1
ATOM 890 O O . GLY A 1 120 ? 55.715 33.396 13.858 1.00 16.44 119 GLY A O 1
ATOM 891 N N . SER A 1 121 ? 55.101 35.367 13.024 1.00 12.55 120 SER A N 1
ATOM 892 C CA . SER A 1 121 ? 53.680 35.064 13.135 1.00 11.15 120 SER A CA 1
ATOM 893 C C . SER A 1 121 ? 53.213 34.097 12.044 1.00 8.01 120 SER A C 1
ATOM 894 O O . SER A 1 121 ? 52.106 33.585 12.107 1.00 11.44 120 SER A O 1
ATOM 897 N N . PHE A 1 122 ? 54.010 33.927 10.989 1.00 9.37 121 PHE A N 1
ATOM 898 C CA . PHE A 1 122 ? 53.665 33.000 9.901 1.00 9.29 121 PHE A CA 1
ATOM 899 C C . PHE A 1 122 ? 54.808 32.042 9.558 1.00 8.17 121 PHE A C 1
ATOM 900 O O . PHE A 1 122 ? 55.994 32.388 9.724 1.00 11.66 121 PHE A O 1
ATOM 908 N N . LEU A 1 123 ? 54.466 30.842 9.085 1.00 8.92 122 LEU A N 1
ATOM 909 C CA . LEU A 1 123 ? 55.421 29.880 8.588 1.00 7.64 122 LEU A CA 1
ATOM 910 C C . LEU A 1 123 ? 55.939 30.317 7.231 1.00 8.57 122 LEU A C 1
ATOM 911 O O . LEU A 1 123 ? 55.301 31.128 6.575 1.00 7.19 122 LEU A O 1
ATOM 916 N N . PRO A 1 124 ? 57.072 29.745 6.798 1.00 10.25 123 PRO A N 1
ATOM 917 C CA . PRO A 1 124 ? 57.695 30.279 5.565 1.00 8.30 123 PRO A CA 1
ATOM 918 C C . PRO A 1 124 ? 56.879 29.987 4.282 1.00 7.77 123 PRO A C 1
ATOM 919 O O . PRO A 1 124 ? 57.080 30.690 3.286 1.00 9.70 123 PRO A O 1
ATOM 923 N N . SER A 1 125 ? 55.953 29.032 4.340 1.00 9.04 124 SER A N 1
ATOM 924 C CA . SER A 1 125 ? 55.127 28.708 3.198 1.00 9.78 124 SER A CA 1
ATOM 925 C C . SER A 1 125 ? 53.705 28.435 3.643 1.00 8.66 124 SER A C 1
ATOM 926 O O . SER A 1 125 ? 53.435 28.024 4.782 1.00 11.44 124 SER A O 1
ATOM 931 N N . ALA A 1 126 ? 52.820 28.569 2.660 1.00 9.11 125 ALA A N 1
ATOM 932 C CA . ALA A 1 126 ? 51.379 28.308 2.814 1.00 8.98 125 ALA A CA 1
ATOM 933 C C . ALA A 1 126 ? 50.990 27.361 1.682 1.00 10.42 125 ALA A C 1
ATOM 934 O O . ALA A 1 126 ? 51.344 27.591 0.527 1.00 10.35 125 ALA A O 1
ATOM 936 N N . LYS A 1 127 ? 50.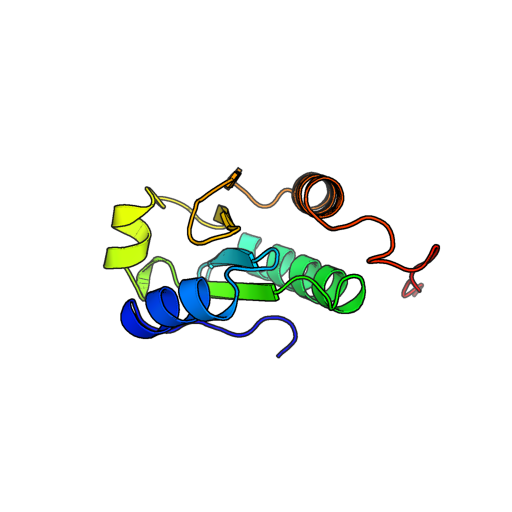174 26.363 2.000 1.00 12.21 126 LYS A N 1
ATOM 937 C CA . LYS A 1 127 ? 49.635 25.467 0.999 1.00 10.99 126 LYS A CA 1
ATOM 938 C C . LYS A 1 127 ? 48.642 26.167 0.100 1.00 12.93 126 LYS A C 1
ATOM 939 O O . LYS A 1 127 ? 47.846 26.977 0.555 1.00 14.47 126 LYS A O 1
ATOM 945 N N . VAL 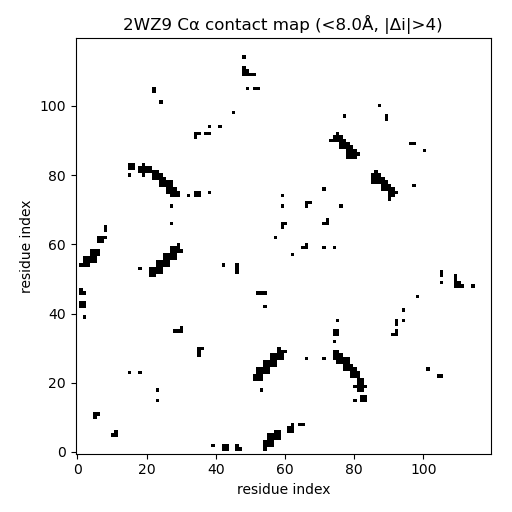A 1 128 ? 48.684 25.840 -1.186 1.00 11.35 127 VAL A N 1
ATOM 946 C CA . VAL A 1 128 ? 47.748 26.370 -2.147 1.00 10.95 127 VAL A CA 1
ATOM 947 C C . VAL A 1 128 ? 46.862 25.243 -2.671 1.00 15.46 127 VAL A C 1
ATOM 948 O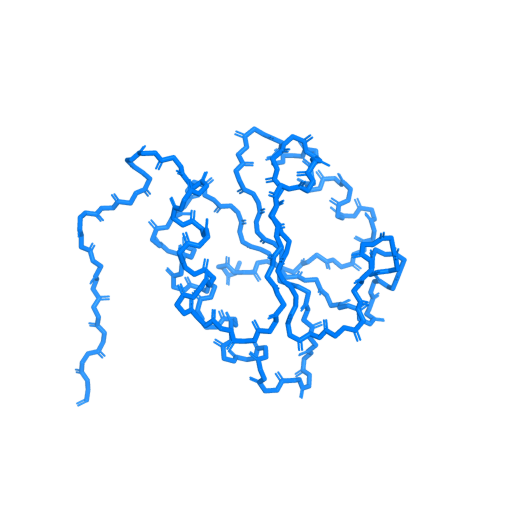 O . VAL A 1 128 ? 47.268 24.099 -2.647 1.00 16.15 127 VAL A O 1
ATOM 952 N N . LYS A 1 129 ? 45.665 25.596 -3.122 1.00 16.21 128 LYS A N 1
ATOM 953 C CA . LYS A 1 129 ? 44.787 24.631 -3.816 1.00 21.86 128 LYS A CA 1
ATOM 954 C C . LYS A 1 129 ? 44.955 24.752 -5.321 1.00 19.29 128 LYS A C 1
ATOM 955 O O . LYS A 1 129 ? 44.507 25.739 -5.933 1.00 23.73 128 LYS A O 1
ATOM 958 N N . VAL A 1 130 ? 45.607 23.758 -5.918 1.00 21.93 129 VAL A N 1
ATOM 959 C CA . VAL A 1 130 ? 45.837 23.725 -7.362 1.00 21.27 129 VAL A CA 1
ATOM 960 C C . VAL A 1 130 ? 44.857 22.721 -8.030 1.00 28.07 129 VAL A C 1
ATOM 961 O O . VAL A 1 130 ? 44.967 21.513 -7.833 1.00 32.86 129 VAL A O 1
ATOM 965 N N . ASP A 1 131 ? 43.887 23.268 -8.767 1.00 40.12 130 ASP A N 1
ATOM 966 C CA . ASP A 1 131 ? 42.847 22.489 -9.450 1.00 48.25 130 ASP A CA 1
ATOM 967 C C . ASP A 1 131 ? 42.692 22.956 -10.905 1.00 4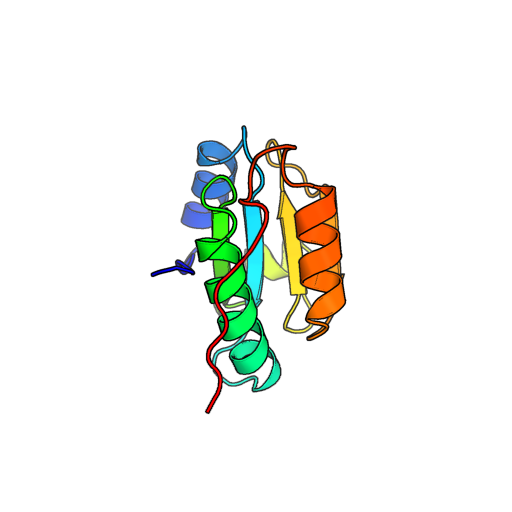5.63 130 ASP A C 1
ATOM 968 O O . ASP A 1 131 ? 43.280 22.364 -11.817 1.00 45.81 130 ASP A O 1
#

InterPro domains:
  IPR002109 Glutaredoxin [PF00462] (147-210)
  IPR002109 Glutaredoxin [PF00462] (248-312)
  IPR004480 Monothiol glutaredoxin-related [PTHR10293] (21-231)
  IPR004480 Monothiol glutaredoxin-related [TIGR00365] (237-331)
  IPR013766 Thioredoxin domain [PF00085] (21-112)
  IPR013766 Thioredoxin domain [PS51352] (1-117)
  IPR033658 Glutaredoxin, PICOT-like [cd03028] (137-225)
  IPR033658 Glutaredoxin, PICOT-like [cd03028] (239-327)
  IPR036249 Thioredoxin-like superfamily [SSF52833] (13-115)
  IPR036249 Thioredoxin-like superfamily [SSF52833] (136-231)
  IPR036249 Thioredoxin-like superfamily [SSF52833] (235-333)

Radius of gyration: 13.73 Å; Cα contacts (8 Å, |Δi|>4): 192; chains: 1; bounding box: 34×35×34 Å

Foldseek 3Di:
DLAAEQQEPVSVVVVCVVLQAAKEKEWADAPVDVLVVLVVVLSSQVCVFFVRYHHYYYHCVRHVVVCVVVVPPDPGKMFMDHNSDTDDIDDTSDRVVVVVVCVVRHDDPRGDPDDDDDDD

Secondary structure (DSSP, 8-state):
--SEEE-SHHHHHHHHHHTTTS-EEEEEE-TT-HHHHHHHHHHHHHHHH-TTSEEEEEETTTSHHHHHHTT--SSSEEEEEETTEEEEEEESS-HHHHHHHHHHHSPTTSS-S-------

Organism: Homo sapiens (NCBI:txid9606)

Nearest PDB structures (foldseek):
  2wz9-assembly1_A  TM=1.008E+00  e=1.203E-25  Homo sapiens
  2vim-assembly1_A  TM=9.630E-01  e=3.426E-11  Fasciola hepatica
  4aj7-assembly1_B  TM=9.553E-01  e=4.185E-11  Penaeus vannamei
  1aiu-assembly1_A-2  TM=9.629E-01  e=8.999E-10  Homo sapiens
  1erw-assembly1_A-2  TM=9.597E-01  e=1.534E-09  Homo sapiens

B-factor: mean 17.48, std 12.18, range [4.91, 88.67]

Solvent-accessible surface area: 7057 Å² total; per-residue (Å²): 122,61,7,69,79,8,48,41,20,42,98,4,116,74,28,14,158,106,73,24,138,40,6,1,0,0,0,0,38,2,84,168,5,101,83,0,63,91,0,26,126,30,0,34,99,14,18,116,47,7,110,101,10,21,8,7,34,0,54,10,115,47,6,78,103,10,9,144,147,26,136,18,112,75,30,3,1,0,0,0,3,81,107,58,119,101,67,28,64,18,79,22,31,92,24,86,73,0,57,117,42,0,98,145,36,13,68,118,72,8,94,139,137,93,55,198,123,125,139,184

Sequence (120 aa):
AAVEEVGSAGQFEELLRLKAKSLLVVHFWAPWAPQCAQMNEVMAELAKELPQVSFVKLEAEGVPEVSEKYEISSVPTFLFFKNSQQKIDRLDGAHAPELTKKVQRHASSGSFLPSAKVKVD

GO terms:
  GO:0044571 [2Fe-2S] cluster assembly (P, IDA)
  GO:0005515 protein binding (F, IPI)
  GO:0042802 identical protein binding (F, IPI)
  GO:0045454 cell redox homeostasis (P, IDA)
  GO:0016226 iron-sulfur cluster assembly (P, IDA)
  GO:0006879 intracellular iron ion homeostasis (P, IDA)
  GO:0003723 RNA binding (F, HDA)